Protein AF-A0A321L5H8-F1 (afdb_monomer)

Solvent-accessible surface area (backbone atoms only — not comparable to full-atom values): 4953 Å² total; per-residue (Å²): 133,57,71,71,56,51,49,39,50,67,47,37,57,85,69,70,54,53,69,72,53,46,55,50,20,53,49,30,42,48,54,53,18,65,72,69,76,41,63,66,89,76,61,48,47,67,56,53,53,50,48,55,49,41,41,48,73,70,66,56,51,53,69,71,58,48,50,46,34,48,54,22,39,52,45,40,40,44,63,52,69,64,42,57,69,88,82,77

Secondary structure (DSSP, 8-state):
--HHHHHHHHHHTTTT--HHHHHHHHHHHHHHHHHHTS-GGG--HHHHHHHHHHHHHTS---HHHHHHHHHHHHHIIIIII---GGG-

Structure (mmCIF, N/CA/C/O backbone):
data_AF-A0A321L5H8-F1
#
_entry.id   AF-A0A321L5H8-F1
#
loop_
_atom_site.group_PDB
_atom_site.id
_atom_site.type_symbol
_atom_site.label_atom_id
_atom_site.label_alt_id
_atom_site.label_comp_id
_atom_site.label_asym_id
_atom_site.label_entity_id
_atom_site.label_seq_id
_atom_site.pdbx_PDB_ins_code
_atom_site.Cartn_x
_atom_site.Cartn_y
_atom_site.Cartn_z
_atom_site.occupancy
_atom_site.B_iso_or_equiv
_atom_site.auth_seq_id
_atom_site.auth_comp_id
_atom_site.auth_asym_id
_atom_site.auth_atom_id
_atom_site.pdbx_PDB_model_num
ATOM 1 N N . MET A 1 1 ? -15.913 8.912 -5.703 1.00 58.75 1 MET A N 1
ATOM 2 C CA . MET A 1 1 ? -15.318 7.846 -4.863 1.00 58.75 1 MET A CA 1
ATOM 3 C C . MET A 1 1 ? -15.512 6.542 -5.626 1.00 58.75 1 MET A C 1
ATOM 5 O O . MET A 1 1 ? -16.619 6.350 -6.103 1.00 58.75 1 MET A O 1
ATOM 9 N N . THR A 1 2 ? -14.479 5.725 -5.854 1.00 82.56 2 THR A N 1
ATOM 10 C CA . THR A 1 2 ? -14.670 4.418 -6.517 1.00 82.56 2 THR A CA 1
ATOM 11 C C . THR A 1 2 ? -15.233 3.412 -5.513 1.00 82.56 2 THR A C 1
ATOM 13 O O . THR A 1 2 ? -14.930 3.516 -4.323 1.00 82.56 2 THR A O 1
ATOM 16 N N . GLU A 1 3 ? -16.019 2.441 -5.979 1.00 86.50 3 GLU A N 1
ATOM 17 C CA . GLU A 1 3 ? -16.612 1.397 -5.125 1.00 86.50 3 GLU A CA 1
ATOM 18 C C . GLU A 1 3 ? -15.536 0.670 -4.304 1.00 86.50 3 GLU A C 1
ATOM 20 O O . GLU A 1 3 ? -15.635 0.530 -3.088 1.00 86.50 3 GLU A O 1
ATOM 25 N N . MET A 1 4 ? -14.420 0.335 -4.950 1.00 87.56 4 MET A N 1
ATOM 26 C CA . MET A 1 4 ? -13.320 -0.383 -4.311 1.00 87.56 4 MET A CA 1
ATOM 27 C C . MET A 1 4 ? -12.593 0.440 -3.238 1.00 87.56 4 MET A C 1
ATOM 29 O O . MET A 1 4 ? -12.181 -0.087 -2.206 1.00 87.56 4 MET A O 1
ATOM 33 N N . ARG A 1 5 ? -12.506 1.764 -3.423 1.00 88.31 5 ARG A N 1
ATOM 34 C CA . ARG A 1 5 ? -11.987 2.672 -2.392 1.00 88.31 5 ARG A CA 1
ATOM 35 C C . ARG A 1 5 ? -12.910 2.721 -1.177 1.00 88.31 5 ARG A C 1
ATOM 37 O O . ARG A 1 5 ? -12.410 2.753 -0.058 1.00 88.31 5 ARG A O 1
ATOM 44 N N . LYS A 1 6 ? -14.227 2.759 -1.396 1.00 90.88 6 LYS A N 1
ATOM 45 C CA . LYS A 1 6 ? -15.219 2.795 -0.317 1.00 90.88 6 LYS A CA 1
ATOM 46 C C . LYS A 1 6 ? -15.132 1.527 0.535 1.00 90.88 6 LYS A C 1
ATOM 48 O O . LYS A 1 6 ? -14.910 1.636 1.735 1.00 90.88 6 LYS A O 1
ATOM 53 N N . ARG A 1 7 ? -15.149 0.354 -0.106 1.00 91.19 7 ARG A N 1
ATOM 54 C CA . ARG A 1 7 ? -15.006 -0.947 0.571 1.00 91.19 7 ARG A CA 1
ATOM 55 C C . ARG A 1 7 ? -13.718 -1.056 1.380 1.00 91.19 7 ARG A C 1
ATOM 57 O O . ARG A 1 7 ? -13.724 -1.563 2.500 1.00 91.19 7 ARG A O 1
ATOM 64 N N . MET A 1 8 ? -12.608 -0.547 0.842 1.00 92.44 8 MET A N 1
ATOM 65 C CA . MET A 1 8 ? -11.340 -0.543 1.568 1.00 92.44 8 MET A CA 1
ATOM 66 C C . MET A 1 8 ? -11.409 0.333 2.825 1.00 92.44 8 MET A C 1
ATOM 68 O O . MET A 1 8 ? -10.955 -0.092 3.882 1.00 92.44 8 MET A O 1
ATOM 72 N N . ILE A 1 9 ? -12.007 1.525 2.745 1.00 92.69 9 ILE A N 1
ATOM 73 C CA . ILE A 1 9 ? -12.197 2.405 3.912 1.00 92.69 9 ILE A CA 1
ATOM 74 C C . ILE A 1 9 ? -13.096 1.734 4.958 1.00 92.69 9 ILE A C 1
ATOM 76 O O . ILE A 1 9 ? -12.734 1.702 6.132 1.00 92.69 9 ILE A O 1
ATOM 80 N N . GLU A 1 10 ? -14.211 1.139 4.532 1.00 92.62 10 GLU A N 1
ATOM 81 C CA . GLU A 1 10 ? -15.130 0.391 5.404 1.00 92.62 10 GLU A CA 1
ATOM 82 C C . GLU A 1 10 ? -14.449 -0.809 6.076 1.00 92.62 10 GLU A C 1
ATOM 84 O O . GLU A 1 10 ? -14.788 -1.151 7.203 1.00 92.62 10 GLU A O 1
ATOM 89 N N . SER A 1 11 ? -13.448 -1.411 5.428 1.00 93.00 11 SER A N 1
ATOM 90 C CA . SER A 1 11 ? -12.625 -2.472 6.023 1.00 93.00 11 SER A CA 1
ATOM 91 C C . SER A 1 11 ? -11.609 -1.920 7.034 1.00 93.00 11 SER A C 1
ATOM 93 O O . SER A 1 11 ? -11.321 -2.554 8.048 1.00 93.00 11 SER A O 1
ATOM 95 N N . LEU A 1 12 ? -11.035 -0.742 6.768 1.00 93.38 12 LEU A N 1
ATOM 96 C CA . LEU A 1 12 ? -9.961 -0.145 7.569 1.00 93.38 12 LEU A CA 1
ATOM 97 C C . LEU A 1 12 ? -10.444 0.488 8.880 1.00 93.38 12 LEU A C 1
ATOM 99 O O . LEU A 1 12 ? -9.715 0.457 9.872 1.00 93.38 12 LEU A O 1
ATOM 103 N N . GLN A 1 13 ? -11.646 1.066 8.885 1.00 90.25 13 GLN A N 1
ATOM 104 C CA . GLN A 1 13 ? -12.242 1.696 10.065 1.00 90.25 13 GLN A CA 1
ATOM 105 C C . GLN A 1 13 ? -12.400 0.731 11.258 1.00 90.25 13 GLN A C 1
ATOM 107 O O . GLN A 1 13 ? -11.846 1.027 12.319 1.00 90.25 13 GLN A O 1
ATOM 112 N N . PRO A 1 14 ? -13.064 -0.437 11.126 1.00 92.81 14 PRO A N 1
ATOM 113 C CA . PRO A 1 14 ? -13.203 -1.387 12.231 1.00 92.81 14 PRO A CA 1
ATOM 114 C C . PRO A 1 14 ? -11.870 -2.038 12.631 1.00 92.81 14 PRO A C 1
ATOM 116 O O . PRO A 1 14 ? -11.751 -2.544 13.742 1.00 92.81 14 PRO A O 1
ATOM 119 N N . ALA A 1 15 ? -10.849 -1.994 11.767 1.00 90.94 15 ALA A N 1
ATOM 120 C CA . ALA A 1 15 ? -9.502 -2.469 12.082 1.00 90.94 15 ALA A CA 1
ATOM 121 C C . ALA A 1 15 ? -8.688 -1.495 12.967 1.00 90.94 15 ALA A C 1
ATOM 123 O O . ALA A 1 15 ? -7.560 -1.814 13.338 1.00 90.94 15 ALA A O 1
ATOM 124 N N . GLY A 1 16 ? -9.232 -0.319 13.313 1.00 92.06 16 GLY A N 1
ATOM 125 C CA . GLY A 1 16 ? -8.628 0.612 14.276 1.00 92.06 16 GLY A CA 1
ATOM 126 C C . GLY A 1 16 ? -7.457 1.442 13.737 1.00 92.06 16 GLY A C 1
ATOM 127 O O . GLY A 1 16 ? -6.695 2.017 14.514 1.00 92.06 16 GLY A O 1
ATOM 128 N N . PHE A 1 17 ? -7.279 1.523 12.416 1.00 93.50 17 PHE A N 1
ATOM 129 C CA . PHE A 1 17 ? -6.210 2.327 11.820 1.00 93.50 17 PHE A CA 1
ATOM 130 C C . PHE A 1 17 ? -6.517 3.829 11.875 1.00 93.50 17 PHE A C 1
ATOM 132 O O . PHE A 1 17 ? -7.629 4.253 11.568 1.00 93.50 17 PHE A O 1
ATOM 139 N N . SER A 1 18 ? -5.500 4.649 12.176 1.00 94.38 18 SER A N 1
ATOM 140 C CA . SER A 1 18 ? -5.609 6.116 12.100 1.00 94.38 18 SER A CA 1
ATOM 141 C C . SER A 1 18 ? -5.996 6.585 10.695 1.00 94.38 18 SER A C 1
ATOM 143 O O . SER A 1 18 ? -5.574 5.967 9.717 1.00 94.38 18 SER A O 1
ATOM 145 N N . GLU A 1 19 ? -6.703 7.711 10.572 1.00 93.81 19 GLU A N 1
ATOM 146 C CA . GLU A 1 19 ? -7.100 8.286 9.273 1.00 93.81 19 GLU A CA 1
ATOM 147 C C . GLU A 1 19 ? -5.917 8.410 8.302 1.00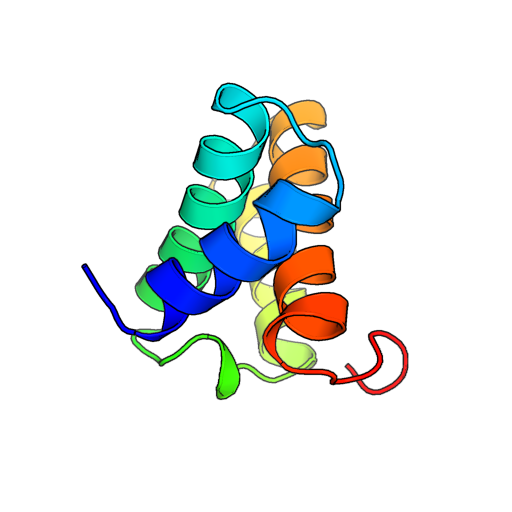 93.81 19 GLU A C 1
ATOM 149 O O . GLU A 1 19 ? -5.999 7.993 7.147 1.00 93.81 19 GLU A O 1
ATOM 154 N N . ARG A 1 20 ? -4.759 8.865 8.797 1.00 94.75 20 ARG A N 1
ATOM 155 C CA . ARG A 1 20 ? -3.528 8.973 8.000 1.00 94.75 20 ARG A CA 1
ATOM 156 C C . ARG A 1 20 ? -3.078 7.623 7.436 1.00 94.75 20 ARG A C 1
ATOM 158 O O . ARG A 1 20 ? -2.615 7.549 6.295 1.00 94.75 20 ARG A O 1
ATOM 165 N N . THR A 1 21 ? -3.189 6.557 8.227 1.00 94.06 21 THR A N 1
ATOM 166 C CA . THR A 1 21 ? -2.883 5.192 7.778 1.00 94.06 21 THR A CA 1
ATOM 167 C C . THR A 1 21 ? -3.897 4.729 6.739 1.00 94.06 21 THR A C 1
ATOM 169 O O . THR A 1 21 ? -3.498 4.179 5.712 1.00 94.06 21 THR A O 1
ATOM 172 N N . GLN A 1 22 ? -5.186 5.007 6.958 1.00 94.75 22 GLN A N 1
ATOM 173 C CA . GLN A 1 22 ? -6.244 4.646 6.015 1.00 94.75 22 GLN A CA 1
ATOM 174 C C . GLN A 1 22 ? -6.000 5.288 4.644 1.00 94.75 22 GLN A C 1
ATOM 176 O O . GLN A 1 22 ? -5.981 4.606 3.618 1.00 94.75 22 GLN A O 1
ATOM 181 N N . GLU A 1 23 ? -5.712 6.590 4.623 1.00 95.12 23 GLU A N 1
ATOM 182 C CA . GLU A 1 23 ? -5.371 7.324 3.405 1.00 95.12 23 GLU A CA 1
ATOM 183 C C . GLU A 1 23 ? -4.132 6.761 2.708 1.00 95.12 23 GLU A C 1
ATOM 185 O O . GLU A 1 23 ? -4.093 6.655 1.478 1.00 95.12 23 GLU A O 1
ATOM 190 N N . ALA A 1 24 ? -3.104 6.402 3.480 1.00 96.12 24 ALA A N 1
ATOM 191 C CA . ALA A 1 24 ? -1.878 5.845 2.935 1.00 96.12 24 ALA A CA 1
ATOM 192 C C . ALA A 1 24 ? -2.113 4.492 2.258 1.00 96.12 24 ALA A C 1
ATOM 194 O O . ALA A 1 24 ? -1.579 4.264 1.170 1.00 96.12 24 ALA A O 1
ATOM 195 N N . TYR A 1 25 ? -2.936 3.635 2.859 1.00 96.38 25 TYR A N 1
ATOM 196 C CA . TYR A 1 25 ? -3.254 2.319 2.314 1.00 96.38 25 TYR A CA 1
ATOM 197 C C . TYR A 1 25 ? -4.145 2.428 1.074 1.00 96.38 25 TYR A C 1
ATOM 199 O O . TYR A 1 25 ? -3.823 1.852 0.035 1.00 96.38 25 TYR A O 1
ATOM 207 N N . VAL A 1 26 ? -5.189 3.261 1.123 1.00 94.69 26 VAL A N 1
ATOM 208 C CA . VAL A 1 26 ? -6.040 3.555 -0.042 1.00 94.69 26 VAL A CA 1
ATOM 209 C C . VAL A 1 26 ? -5.215 4.104 -1.206 1.00 94.69 26 VAL A C 1
ATOM 211 O O . VAL A 1 26 ? -5.409 3.724 -2.362 1.00 94.69 26 VAL A O 1
ATOM 214 N N . ARG A 1 27 ? -4.256 4.990 -0.920 1.00 95.06 27 ARG A N 1
ATOM 215 C CA . ARG A 1 27 ? -3.348 5.530 -1.936 1.00 95.06 27 ARG A CA 1
ATOM 216 C C . ARG A 1 27 ? -2.440 4.453 -2.531 1.00 95.06 27 ARG A C 1
ATOM 218 O O . ARG A 1 27 ? -2.145 4.539 -3.721 1.00 95.06 27 ARG A O 1
ATOM 225 N N . ALA A 1 28 ? -1.998 3.472 -1.747 1.00 95.56 28 ALA A N 1
ATOM 226 C CA . ALA A 1 28 ? -1.201 2.359 -2.258 1.00 95.56 28 ALA A CA 1
ATOM 227 C C . ALA A 1 28 ? -2.000 1.513 -3.262 1.00 95.56 28 ALA A C 1
ATOM 229 O O . ALA A 1 28 ? -1.545 1.341 -4.392 1.00 95.56 28 ALA A O 1
ATOM 230 N N . GLY A 1 29 ? -3.220 1.095 -2.903 1.00 93.56 29 GLY A N 1
ATOM 231 C CA . GLY A 1 29 ? -4.107 0.354 -3.811 1.00 93.56 29 GLY A CA 1
ATOM 232 C C . GLY A 1 29 ? -4.454 1.145 -5.078 1.00 93.56 29 GLY A C 1
ATOM 233 O O . GLY A 1 29 ? -4.409 0.612 -6.184 1.00 93.56 29 GLY A O 1
ATOM 234 N N . ARG A 1 30 ? -4.694 2.457 -4.946 1.00 93.06 30 ARG A N 1
ATOM 235 C CA . ARG A 1 30 ? -4.912 3.346 -6.097 1.00 93.06 30 ARG A CA 1
ATOM 236 C C . ARG A 1 30 ? -3.710 3.381 -7.045 1.00 93.06 30 ARG A C 1
ATOM 238 O O . ARG A 1 30 ? -3.898 3.261 -8.248 1.00 93.06 30 ARG A O 1
ATOM 245 N N . ARG A 1 31 ? -2.489 3.547 -6.524 1.00 94.81 31 ARG A N 1
ATOM 246 C CA . ARG A 1 31 ? -1.270 3.599 -7.354 1.00 94.81 31 ARG A CA 1
ATOM 247 C C . ARG A 1 31 ? -0.999 2.282 -8.073 1.00 94.81 31 ARG A C 1
ATOM 249 O O . ARG A 1 31 ? -0.431 2.301 -9.160 1.00 94.81 31 ARG A O 1
ATOM 256 N N . LEU A 1 32 ? -1.364 1.163 -7.457 1.00 95.00 32 LEU A N 1
ATOM 257 C CA . LEU A 1 32 ? -1.281 -0.154 -8.075 1.00 95.00 32 LEU A CA 1
ATOM 258 C C . LEU A 1 32 ? -2.271 -0.262 -9.252 1.00 95.00 32 LEU A C 1
ATOM 260 O O . LEU A 1 32 ? -1.865 -0.600 -10.361 1.00 95.00 32 LEU A O 1
ATOM 264 N N . ALA A 1 33 ? 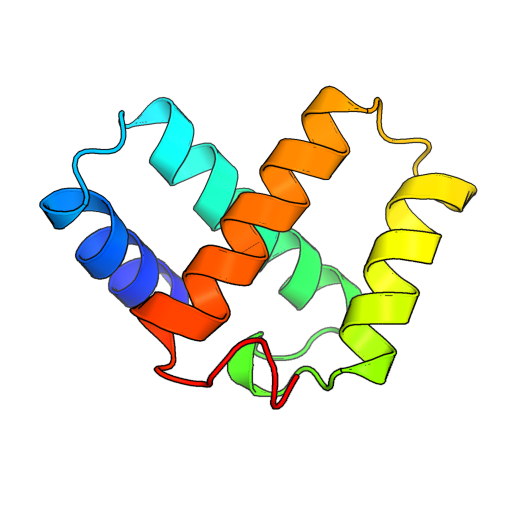-3.534 0.120 -9.041 1.00 92.62 33 ALA A N 1
ATOM 265 C CA . ALA A 1 33 ? -4.550 0.148 -10.096 1.00 92.62 33 ALA A CA 1
ATOM 266 C C . ALA A 1 33 ? -4.174 1.090 -11.258 1.00 92.62 33 ALA A C 1
ATOM 268 O O . ALA A 1 33 ? -4.328 0.738 -12.425 1.00 92.62 33 ALA A O 1
ATOM 269 N N . GLU A 1 34 ? -3.627 2.271 -10.947 1.00 94.44 34 GLU A N 1
ATOM 270 C CA . GLU A 1 34 ? -3.135 3.234 -11.943 1.00 94.44 34 GLU A CA 1
ATOM 271 C C . GLU A 1 34 ? -1.953 2.689 -12.755 1.00 94.44 34 GLU A C 1
ATOM 273 O O . GLU A 1 34 ? -1.838 3.015 -13.930 1.00 94.44 34 GLU A O 1
ATOM 278 N N . HIS A 1 35 ? -1.086 1.864 -12.158 1.00 95.81 35 HIS A N 1
ATOM 279 C CA . HIS A 1 35 ? 0.064 1.286 -12.856 1.00 95.81 35 HIS A CA 1
ATOM 280 C C . HIS A 1 35 ? -0.350 0.263 -13.919 1.00 95.81 35 HIS A C 1
ATOM 282 O O . HIS A 1 35 ? 0.229 0.247 -15.001 1.00 95.81 35 HIS A O 1
ATOM 288 N N . TYR A 1 36 ? -1.351 -0.568 -13.619 1.00 95.44 36 TYR A N 1
ATOM 289 C CA . TYR A 1 36 ? -1.829 -1.601 -14.541 1.00 95.44 36 TYR A CA 1
ATOM 290 C C . TYR A 1 36 ? -3.020 -1.171 -15.398 1.00 95.44 36 TYR A C 1
ATOM 292 O O . TYR A 1 36 ? -3.397 -1.908 -16.304 1.00 95.44 36 TYR A O 1
ATOM 300 N N . HIS A 1 37 ? -3.618 -0.007 -15.123 1.00 93.50 37 HIS A N 1
ATOM 301 C CA . HIS A 1 37 ? -4.885 0.432 -15.721 1.00 93.50 37 HIS A CA 1
ATOM 302 C C . HIS A 1 37 ? -6.003 -0.615 -15.575 1.00 93.50 37 HIS A C 1
ATOM 304 O O . HIS A 1 37 ? -6.846 -0.784 -16.455 1.00 93.50 37 HIS A O 1
ATOM 310 N N . LYS A 1 38 ? -6.001 -1.323 -14.4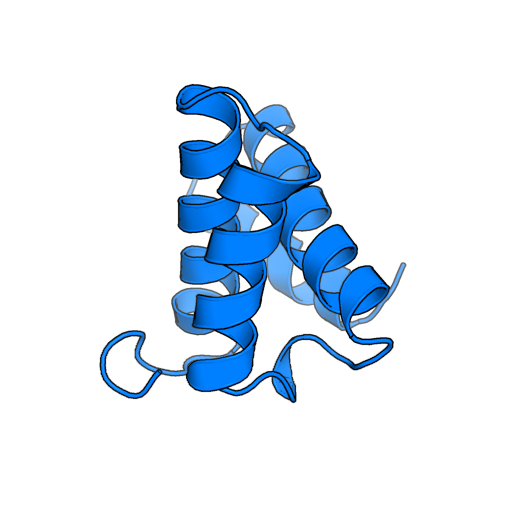43 1.00 91.06 38 LYS A N 1
ATOM 311 C CA . LYS A 1 38 ? -6.941 -2.396 -14.110 1.00 91.06 38 LYS A CA 1
ATOM 312 C C . LYS A 1 38 ? -7.534 -2.152 -12.734 1.00 91.06 38 LYS A C 1
ATOM 314 O O . LYS A 1 38 ? -6.927 -1.496 -11.885 1.00 91.06 38 LYS A O 1
ATOM 319 N N . SER A 1 39 ? -8.723 -2.702 -12.514 1.00 86.56 39 SER A N 1
ATOM 320 C CA . SER A 1 39 ? -9.276 -2.758 -11.166 1.00 86.56 39 SER A CA 1
ATOM 321 C C . SER A 1 39 ? -8.353 -3.614 -10.283 1.00 86.56 39 SER A C 1
ATOM 323 O O . SER A 1 39 ? -7.869 -4.642 -10.762 1.00 86.56 39 SER A O 1
ATOM 325 N N . PRO A 1 40 ? -8.038 -3.199 -9.041 1.00 84.00 40 PRO A N 1
ATOM 326 C CA . PRO A 1 40 ? -7.011 -3.873 -8.250 1.00 84.00 40 PRO A CA 1
ATOM 327 C C . PRO A 1 40 ? -7.381 -5.304 -7.822 1.00 84.00 40 PRO A C 1
ATOM 329 O O . PRO A 1 40 ? -6.498 -6.050 -7.424 1.00 84.00 40 PRO A O 1
ATOM 332 N N . ASP A 1 41 ? -8.645 -5.706 -7.959 1.00 83.81 41 ASP A N 1
ATOM 333 C CA . ASP A 1 41 ? -9.143 -7.085 -7.828 1.00 83.81 41 ASP A CA 1
ATOM 334 C C . ASP A 1 41 ? -8.822 -8.003 -9.017 1.00 83.81 41 ASP A C 1
ATOM 336 O O . ASP A 1 41 ? -8.933 -9.216 -8.892 1.00 83.81 41 ASP A O 1
ATOM 340 N N . LEU A 1 42 ? -8.391 -7.448 -10.152 1.00 89.62 42 LEU A N 1
ATOM 341 C CA . LEU A 1 42 ? -7.997 -8.208 -11.346 1.00 89.62 42 LEU A CA 1
ATOM 342 C C . LEU A 1 42 ? -6.478 -8.390 -11.462 1.00 89.62 42 LEU A C 1
ATOM 344 O O . LEU A 1 42 ? -5.989 -8.839 -12.499 1.00 89.62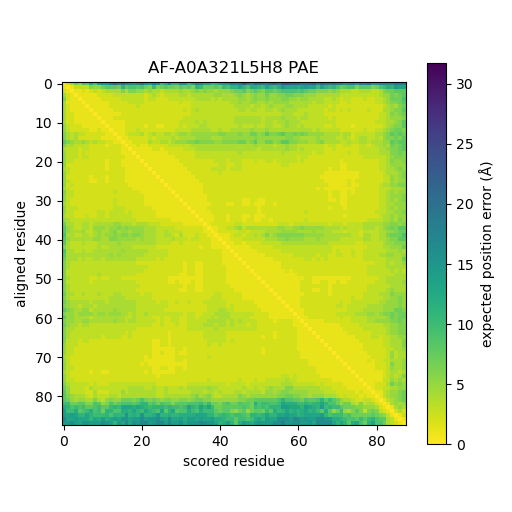 42 LEU A O 1
ATOM 348 N N . ILE A 1 43 ? -5.729 -7.967 -10.445 1.00 91.50 43 ILE A N 1
ATOM 349 C CA . ILE A 1 43 ? -4.269 -8.009 -10.450 1.00 91.50 43 ILE A CA 1
ATOM 350 C C . ILE A 1 43 ? -3.813 -9.383 -9.981 1.00 91.50 43 ILE A C 1
ATOM 352 O O . ILE A 1 43 ? -4.230 -9.863 -8.930 1.00 91.50 43 ILE A O 1
ATOM 356 N N . THR A 1 44 ? -2.946 -9.994 -10.779 1.00 91.25 44 THR A N 1
ATOM 357 C CA . THR A 1 44 ? -2.368 -11.315 -10.505 1.00 91.25 44 THR A CA 1
ATOM 358 C C . THR A 1 44 ? -1.174 -11.239 -9.549 1.00 91.25 44 THR A C 1
ATOM 360 O O . THR A 1 44 ? -0.560 -10.181 -9.400 1.00 91.25 44 THR A O 1
ATOM 363 N N . GLU A 1 45 ? -0.795 -12.378 -8.962 1.00 90.12 45 GLU A N 1
ATOM 364 C CA . GLU A 1 45 ? 0.433 -12.539 -8.163 1.00 90.12 45 GLU A CA 1
ATOM 365 C C . GLU A 1 45 ? 1.667 -11.983 -8.881 1.00 90.12 45 GLU A C 1
ATOM 367 O O . GLU A 1 45 ? 2.429 -11.171 -8.349 1.00 90.12 45 GLU A O 1
ATOM 372 N N . GLU A 1 46 ? 1.852 -12.393 -10.137 1.00 92.44 46 GLU A N 1
ATOM 373 C CA . GLU A 1 46 ? 3.025 -12.010 -10.913 1.00 92.44 46 GLU A CA 1
ATOM 374 C C . GLU A 1 46 ? 3.040 -10.500 -11.175 1.00 92.44 46 GLU A C 1
ATOM 376 O O . GLU A 1 46 ? 4.076 -9.855 -11.015 1.00 92.44 46 GLU A O 1
ATOM 381 N N . GLU A 1 47 ? 1.896 -9.895 -11.500 1.00 95.44 47 GLU A N 1
ATOM 382 C CA . GLU A 1 47 ? 1.785 -8.438 -11.618 1.00 95.44 47 GLU A CA 1
ATOM 383 C C . GLU A 1 47 ? 2.086 -7.749 -10.280 1.00 95.44 47 GLU A C 1
ATOM 385 O O . GLU A 1 47 ? 2.833 -6.773 -10.226 1.00 95.44 47 GLU A O 1
ATOM 390 N N . LEU A 1 48 ? 1.598 -8.279 -9.162 1.00 94.56 48 LEU A N 1
ATOM 391 C CA . LEU A 1 48 ? 1.891 -7.716 -7.851 1.00 94.56 48 LEU A CA 1
ATOM 392 C C . LEU A 1 48 ? 3.395 -7.766 -7.529 1.00 94.56 48 LEU A C 1
ATOM 394 O O . LEU A 1 48 ? 3.982 -6.765 -7.094 1.00 94.56 48 LEU A O 1
ATOM 398 N N . ARG A 1 49 ? 4.051 -8.894 -7.815 1.00 94.44 49 ARG A N 1
ATOM 399 C CA . ARG A 1 49 ? 5.503 -9.066 -7.678 1.00 94.44 49 ARG A CA 1
ATOM 400 C C . ARG A 1 49 ? 6.269 -8.075 -8.555 1.00 94.44 49 ARG A C 1
ATOM 402 O O . ARG A 1 49 ? 7.190 -7.404 -8.073 1.00 94.44 49 ARG A O 1
ATOM 409 N N . GLN A 1 50 ? 5.878 -7.936 -9.822 1.00 97.25 50 GLN A N 1
ATOM 410 C CA . GLN A 1 50 ? 6.486 -6.987 -10.759 1.00 97.25 50 GLN A CA 1
ATOM 411 C C . GLN A 1 50 ? 6.293 -5.536 -10.314 1.00 97.25 50 GLN A C 1
ATOM 413 O O . GLN A 1 50 ? 7.225 -4.734 -10.411 1.00 97.25 50 GLN A O 1
ATOM 418 N N . TYR A 1 51 ? 5.143 -5.195 -9.738 1.00 96.75 51 TYR A N 1
ATOM 419 C CA . TYR A 1 51 ? 4.899 -3.866 -9.191 1.00 96.75 51 TYR A CA 1
ATOM 420 C C . TYR A 1 51 ? 5.849 -3.524 -8.041 1.00 96.75 51 TYR A C 1
ATOM 422 O O . TYR A 1 51 ? 6.421 -2.430 -8.008 1.00 96.75 51 TYR A O 1
ATOM 430 N N . PHE A 1 52 ? 6.084 -4.457 -7.113 1.00 95.94 52 PHE A N 1
ATOM 431 C CA . PHE A 1 52 ? 7.042 -4.230 -6.027 1.00 95.94 52 PHE A CA 1
ATOM 432 C C . PHE A 1 52 ? 8.478 -4.070 -6.540 1.00 95.94 52 PHE A C 1
ATOM 434 O O . PHE A 1 52 ? 9.225 -3.218 -6.042 1.00 95.94 52 PHE A O 1
ATOM 441 N N . LEU A 1 53 ? 8.856 -4.821 -7.578 1.00 96.88 53 LEU A N 1
ATOM 442 C CA . LEU A 1 53 ? 10.128 -4.623 -8.274 1.00 96.88 53 LEU A CA 1
ATOM 443 C C . LEU A 1 53 ? 10.189 -3.250 -8.952 1.00 96.88 53 LEU A C 1
ATOM 445 O O . LEU A 1 53 ? 11.200 -2.559 -8.822 1.00 96.88 53 LEU A O 1
ATOM 449 N N . TYR A 1 54 ? 9.114 -2.809 -9.605 1.00 97.19 54 TYR A N 1
ATOM 450 C CA . TYR A 1 54 ? 9.017 -1.494 -10.234 1.00 97.19 54 TYR A CA 1
ATOM 451 C C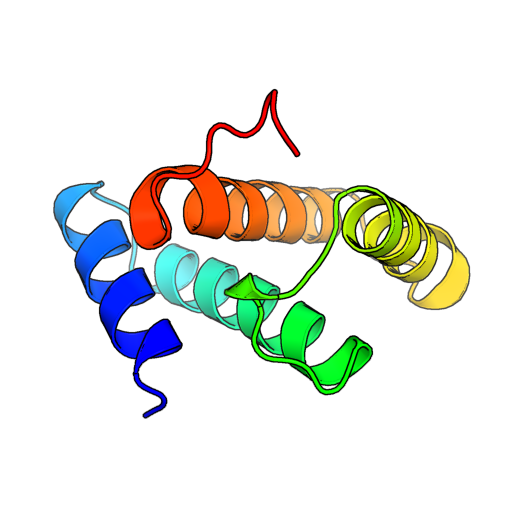 . TYR A 1 54 ? 9.189 -0.358 -9.218 1.00 97.19 54 TYR A C 1
ATOM 453 O O . TYR A 1 54 ? 10.030 0.527 -9.413 1.00 97.19 54 TYR A O 1
ATOM 461 N N . ILE A 1 55 ? 8.456 -0.373 -8.100 1.00 96.81 55 ILE A N 1
ATOM 462 C CA . ILE A 1 55 ? 8.555 0.722 -7.124 1.00 96.81 55 ILE A CA 1
ATOM 463 C C . ILE A 1 55 ? 9.921 0.751 -6.421 1.00 96.81 55 ILE A C 1
ATOM 465 O O . ILE A 1 55 ? 10.414 1.828 -6.080 1.00 96.81 55 ILE A O 1
ATOM 469 N N . LYS A 1 56 ? 10.571 -0.409 -6.257 1.00 95.00 56 LYS A N 1
ATOM 470 C CA . LYS A 1 56 ? 11.927 -0.513 -5.703 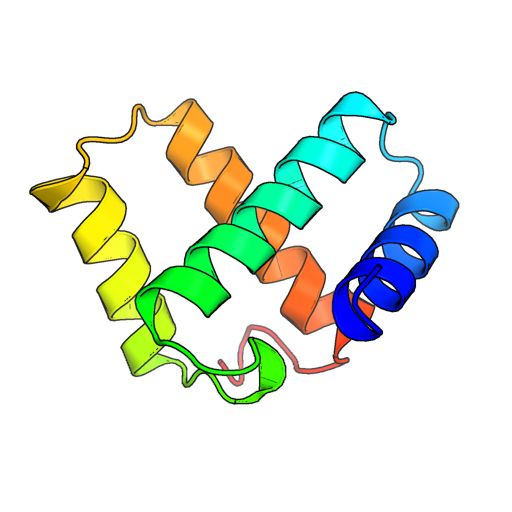1.00 95.00 56 LYS A CA 1
ATOM 471 C C . LYS A 1 56 ? 12.989 -0.052 -6.702 1.00 95.00 56 LYS A C 1
ATOM 473 O O . LYS A 1 56 ? 13.836 0.774 -6.368 1.00 95.00 56 LYS A O 1
ATOM 478 N N . ASN A 1 57 ? 12.960 -0.583 -7.920 1.00 96.19 57 ASN A N 1
ATOM 479 C CA . ASN A 1 57 ? 14.056 -0.446 -8.875 1.00 96.19 57 ASN A CA 1
ATOM 480 C C . ASN A 1 57 ? 13.924 0.801 -9.747 1.00 96.19 57 ASN A C 1
ATOM 482 O O . ASN A 1 57 ? 14.946 1.410 -10.060 1.00 96.19 57 ASN A O 1
ATOM 486 N N . VAL A 1 58 ? 12.697 1.196 -10.094 1.00 96.69 58 VAL A N 1
ATOM 487 C CA . VAL A 1 58 ? 12.413 2.331 -10.981 1.00 96.69 58 VAL A CA 1
ATOM 488 C C . VAL A 1 58 ? 12.011 3.562 -10.177 1.00 96.69 58 VAL A C 1
ATOM 490 O O . VAL A 1 58 ? 12.647 4.602 -10.304 1.00 96.69 58 VAL A O 1
ATOM 493 N N . LYS A 1 59 ? 11.001 3.461 -9.299 1.00 95.94 59 LYS A N 1
ATOM 494 C CA . LYS A 1 59 ? 10.568 4.615 -8.481 1.00 95.94 59 LYS A CA 1
ATOM 495 C C . LYS A 1 59 ? 11.478 4.912 -7.287 1.00 95.94 59 LYS A C 1
ATOM 497 O O . LYS A 1 59 ? 11.307 5.959 -6.668 1.00 95.94 59 LYS A O 1
ATOM 502 N N . LYS A 1 60 ? 12.407 4.007 -6.955 1.00 95.88 60 LYS A N 1
ATOM 503 C CA . LYS A 1 60 ? 13.364 4.131 -5.840 1.00 95.88 60 LYS A CA 1
ATOM 504 C C . LYS A 1 60 ? 12.694 4.496 -4.509 1.00 95.88 60 LYS A C 1
ATOM 506 O O . LYS A 1 60 ? 13.187 5.341 -3.766 1.00 95.88 60 LYS A O 1
ATOM 511 N N . TYR A 1 61 ? 11.553 3.874 -4.204 1.00 96.62 61 TYR A N 1
ATOM 512 C CA . TYR A 1 61 ? 10.864 4.126 -2.938 1.00 96.62 61 TYR A CA 1
ATOM 513 C C . TYR A 1 61 ? 11.762 3.789 -1.746 1.00 96.62 61 TYR A C 1
ATOM 515 O O . TYR A 1 61 ? 12.382 2.726 -1.688 1.00 96.62 61 TYR A O 1
ATOM 523 N N . ALA A 1 62 ? 11.793 4.698 -0.769 1.00 96.56 62 ALA A N 1
ATOM 524 C CA . ALA A 1 62 ? 12.450 4.446 0.503 1.00 96.56 62 ALA A CA 1
ATOM 525 C C . ALA A 1 62 ? 11.776 3.268 1.218 1.00 96.56 62 ALA A C 1
ATOM 527 O O . ALA A 1 62 ? 10.558 3.087 1.123 1.00 96.56 62 ALA A O 1
ATOM 528 N N . ARG A 1 63 ? 12.553 2.507 1.997 1.00 94.38 63 ARG A N 1
ATOM 529 C CA . ARG A 1 63 ? 12.080 1.299 2.692 1.00 94.38 63 ARG A CA 1
ATOM 530 C C . ARG A 1 63 ? 10.757 1.501 3.454 1.00 94.38 63 ARG A C 1
ATOM 532 O O . ARG A 1 63 ? 9.859 0.695 3.226 1.00 94.38 63 ARG A O 1
ATOM 539 N N . PRO A 1 64 ? 10.558 2.577 4.248 1.00 95.94 64 PRO A N 1
ATOM 540 C CA . PRO A 1 64 ? 9.283 2.792 4.939 1.00 95.94 64 PRO A CA 1
ATOM 541 C C . PRO A 1 64 ? 8.102 2.990 3.981 1.00 95.94 64 PRO A C 1
ATOM 543 O O . PRO A 1 64 ? 6.999 2.528 4.248 1.00 95.94 64 PRO A O 1
ATOM 546 N N . THR A 1 65 ? 8.331 3.637 2.834 1.00 95.19 65 THR A N 1
ATOM 547 C CA . THR A 1 65 ? 7.283 3.863 1.826 1.00 95.19 65 THR A CA 1
ATOM 548 C C . THR A 1 65 ? 6.877 2.547 1.167 1.00 95.19 65 THR A C 1
ATOM 550 O O . THR A 1 65 ? 5.687 2.288 0.997 1.00 95.19 65 THR A O 1
ATOM 553 N N . THR A 1 66 ? 7.851 1.692 0.851 1.00 95.62 66 THR A N 1
ATOM 554 C CA . THR A 1 66 ? 7.602 0.345 0.323 1.00 95.62 66 THR A CA 1
ATOM 555 C C . THR A 1 66 ? 6.852 -0.519 1.334 1.00 95.62 66 THR A C 1
ATOM 557 O O . THR A 1 66 ? 5.906 -1.197 0.950 1.00 95.62 66 THR A O 1
ATOM 560 N N . THR A 1 67 ? 7.202 -0.453 2.623 1.00 95.94 67 THR A 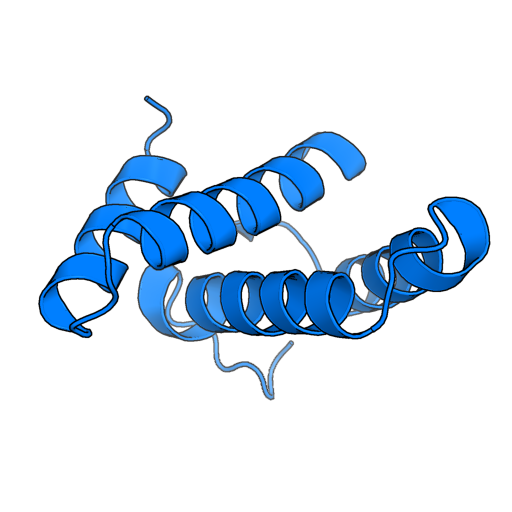N 1
ATOM 561 C CA . THR A 1 67 ? 6.477 -1.173 3.683 1.00 95.94 67 THR A CA 1
ATOM 562 C C . THR A 1 67 ? 5.023 -0.718 3.790 1.00 95.94 67 THR A C 1
ATOM 564 O O . THR A 1 67 ? 4.136 -1.560 3.849 1.00 95.94 67 THR A O 1
ATOM 567 N N . ILE A 1 68 ? 4.751 0.590 3.753 1.00 96.12 68 ILE A N 1
ATOM 568 C CA . ILE A 1 68 ? 3.372 1.106 3.772 1.00 96.12 68 ILE A CA 1
ATOM 569 C C . ILE A 1 68 ? 2.588 0.613 2.551 1.00 96.12 68 ILE A C 1
ATOM 571 O O . ILE A 1 68 ? 1.437 0.205 2.692 1.00 96.12 68 ILE A O 1
ATOM 575 N N . ALA A 1 69 ? 3.203 0.630 1.364 1.00 96.00 69 ALA A N 1
ATOM 576 C CA . ALA A 1 69 ? 2.566 0.119 0.155 1.00 96.00 69 ALA A CA 1
ATOM 577 C C . ALA A 1 69 ? 2.261 -1.381 0.269 1.00 96.00 69 ALA A C 1
ATOM 579 O O . ALA A 1 69 ? 1.142 -1.792 -0.023 1.00 96.00 69 ALA A O 1
ATOM 580 N N . LEU A 1 70 ? 3.221 -2.172 0.756 1.00 95.50 70 LEU A N 1
ATOM 581 C CA . LEU A 1 70 ? 3.062 -3.607 0.977 1.00 95.50 70 LEU A CA 1
ATOM 582 C C . LEU A 1 70 ? 1.927 -3.909 1.951 1.00 95.50 70 LEU A C 1
ATOM 584 O O . LEU A 1 70 ? 1.014 -4.647 1.601 1.00 95.50 70 LEU A O 1
ATOM 588 N N . CYS A 1 71 ? 1.947 -3.313 3.144 1.00 95.75 71 CYS A N 1
ATOM 589 C CA . CYS A 1 71 ? 0.914 -3.554 4.146 1.00 95.75 71 CYS A CA 1
ATOM 590 C C . CYS A 1 71 ? -0.467 -3.095 3.664 1.00 95.75 71 CYS A C 1
ATOM 592 O O . CYS A 1 71 ? -1.455 -3.778 3.917 1.00 95.75 71 CYS A O 1
ATOM 594 N N . GLY A 1 72 ? -0.543 -1.970 2.945 1.00 95.62 72 GLY A N 1
ATOM 595 C CA . GLY A 1 72 ? -1.802 -1.469 2.400 1.00 95.62 72 GLY A CA 1
ATOM 596 C C . GLY A 1 72 ? -2.385 -2.353 1.305 1.00 95.62 72 GLY A C 1
ATOM 597 O O . GLY A 1 72 ? -3.583 -2.624 1.318 1.00 95.62 72 GLY A O 1
ATOM 598 N N . ILE A 1 73 ? -1.545 -2.836 0.389 1.00 95.00 73 ILE A N 1
ATOM 599 C CA . ILE A 1 73 ? -1.981 -3.742 -0.676 1.00 95.00 73 ILE A CA 1
ATOM 600 C C . ILE A 1 73 ? -2.343 -5.113 -0.096 1.00 95.00 73 ILE A C 1
ATOM 602 O O . ILE A 1 73 ? -3.400 -5.645 -0.418 1.00 95.00 73 ILE A O 1
ATOM 606 N N . LYS A 1 74 ? -1.541 -5.647 0.830 1.00 93.69 74 LYS A N 1
ATOM 607 C CA . LYS A 1 74 ? -1.863 -6.893 1.533 1.00 93.69 74 LYS A CA 1
ATOM 608 C C . LYS A 1 74 ? -3.202 -6.821 2.257 1.00 93.69 74 LYS A C 1
ATOM 610 O O . LYS A 1 74 ? -4.041 -7.698 2.084 1.00 93.69 74 LYS A O 1
ATOM 615 N N . PHE A 1 75 ? -3.432 -5.741 3.003 1.00 94.25 75 PHE A N 1
ATOM 616 C CA . PHE A 1 75 ? -4.709 -5.514 3.671 1.00 94.25 75 PHE A CA 1
ATOM 617 C C . PHE A 1 75 ? -5.876 -5.491 2.677 1.00 94.25 75 PHE A C 1
ATOM 619 O O . PHE A 1 75 ? -6.919 -6.076 2.948 1.00 94.25 75 PHE A O 1
ATOM 626 N N . PHE A 1 76 ? -5.705 -4.836 1.526 1.00 92.50 76 PHE A N 1
ATOM 627 C CA . PHE A 1 76 ? -6.733 -4.788 0.491 1.00 92.50 76 PHE A CA 1
ATOM 628 C C . PHE A 1 76 ? -7.135 -6.194 0.018 1.00 92.50 76 PHE A C 1
ATOM 630 O O . PHE A 1 76 ? -8.316 -6.535 0.048 1.00 92.50 76 PHE A O 1
ATOM 637 N N . PHE A 1 77 ? -6.172 -7.040 -0.344 1.00 90.38 77 PHE A N 1
ATOM 638 C CA . PHE A 1 77 ? -6.481 -8.396 -0.798 1.00 90.38 77 PHE A CA 1
ATOM 639 C C . PHE A 1 77 ? -7.101 -9.261 0.311 1.00 90.38 77 PHE A C 1
ATOM 641 O O . PHE A 1 77 ? -8.174 -9.829 0.118 1.00 90.38 77 PHE A O 1
ATOM 648 N N . GLU A 1 78 ? -6.502 -9.282 1.504 1.00 91.25 78 GLU A N 1
ATOM 649 C CA . GLU A 1 78 ? -6.958 -10.159 2.593 1.00 91.25 78 GLU A CA 1
ATOM 650 C C . GLU A 1 78 ? -8.276 -9.718 3.233 1.00 91.25 78 GLU A C 1
ATOM 652 O O . GLU A 1 78 ? -9.078 -10.555 3.647 1.00 91.25 78 GLU A O 1
ATOM 657 N N . LYS A 1 79 ? -8.486 -8.407 3.393 1.00 90.56 79 LYS A N 1
ATOM 658 C CA . LYS A 1 79 ? -9.601 -7.860 4.184 1.00 90.56 7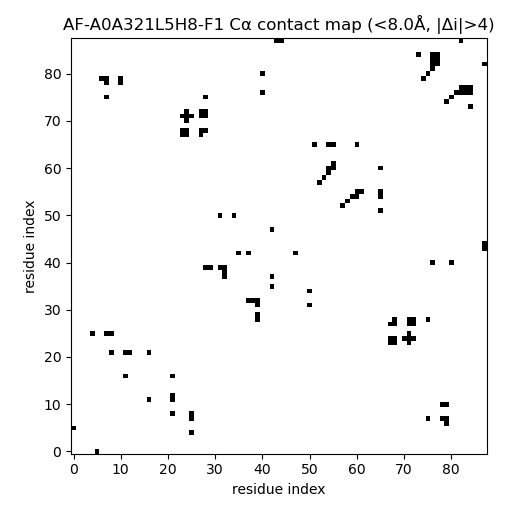9 LYS A CA 1
ATOM 659 C C . LYS A 1 79 ? -10.684 -7.212 3.343 1.00 90.56 79 LYS A C 1
ATOM 661 O O . LYS A 1 79 ? -11.826 -7.199 3.783 1.00 90.56 79 LYS A O 1
ATOM 666 N N . THR A 1 80 ? -10.354 -6.691 2.162 1.00 86.88 80 THR A N 1
ATOM 667 C CA . THR A 1 80 ? -11.345 -6.065 1.274 1.00 86.88 80 THR A CA 1
ATOM 668 C C . THR A 1 80 ? -11.852 -7.030 0.205 1.00 86.88 80 THR A C 1
ATOM 670 O O . THR A 1 80 ? -13.046 -7.015 -0.082 1.00 86.88 80 THR A O 1
ATOM 673 N N . LEU A 1 81 ? -10.989 -7.879 -0.365 1.00 86.88 81 LEU A N 1
ATOM 674 C CA . LEU A 1 81 ? -11.397 -8.878 -1.366 1.00 86.88 81 LEU A CA 1
ATOM 675 C C . LEU A 1 81 ? -11.684 -10.259 -0.770 1.00 86.88 81 LEU A C 1
ATOM 677 O O . LEU A 1 81 ? -12.427 -11.032 -1.367 1.00 86.88 81 LEU A O 1
ATOM 681 N N . GLY A 1 82 ? -11.132 -10.559 0.408 1.00 83.81 82 GLY A N 1
ATOM 682 C CA . GLY A 1 82 ? -11.261 -11.876 1.035 1.00 83.81 82 GLY A CA 1
ATOM 683 C C . GLY A 1 82 ? -10.418 -12.958 0.353 1.00 83.81 82 GLY A C 1
ATOM 684 O O . GLY A 1 82 ? -10.619 -14.142 0.615 1.00 83.81 82 GLY A O 1
ATOM 685 N N . THR A 1 83 ? -9.476 -12.567 -0.505 1.00 80.38 83 THR A N 1
ATOM 686 C CA . THR A 1 83 ? -8.494 -13.464 -1.121 1.00 80.38 83 THR A CA 1
ATOM 687 C C . THR A 1 83 ? -7.375 -13.726 -0.121 1.00 80.38 83 THR A C 1
ATOM 689 O O . THR A 1 83 ? -6.850 -12.784 0.480 1.00 80.38 83 THR A O 1
ATOM 692 N N . ARG A 1 84 ? -6.982 -14.987 0.089 1.00 74.12 84 ARG A N 1
ATOM 693 C CA . ARG A 1 84 ? -5.832 -15.267 0.955 1.00 74.12 84 ARG A CA 1
ATOM 694 C C . ARG A 1 84 ? -4.568 -14.760 0.276 1.00 74.12 84 ARG A C 1
ATOM 696 O O . ARG A 1 84 ? -4.353 -15.013 -0.900 1.00 74.12 84 ARG A O 1
ATOM 703 N N . TRP A 1 85 ? -3.716 -14.086 1.040 1.00 72.50 85 TRP A N 1
ATOM 704 C CA . TRP A 1 85 ? -2.424 -13.618 0.544 1.00 72.50 85 TRP A CA 1
ATOM 705 C C . TRP A 1 85 ? -1.488 -14.760 0.126 1.00 72.50 85 TRP A C 1
ATOM 707 O O . TRP A 1 85 ? -0.599 -14.537 -0.676 1.00 72.50 85 TRP A O 1
ATOM 717 N N . ASP A 1 86 ? -1.674 -15.965 0.669 1.00 72.25 86 ASP A N 1
ATOM 718 C CA . ASP A 1 86 ? -0.884 -17.143 0.281 1.00 72.25 86 ASP A CA 1
ATOM 719 C C . ASP A 1 86 ? -1.333 -17.744 -1.064 1.00 72.25 86 ASP A C 1
ATOM 721 O O . ASP A 1 86 ? -0.608 -18.548 -1.641 1.00 72.25 86 ASP A O 1
ATOM 725 N N . ASP A 1 87 ? -2.535 -17.380 -1.529 1.00 63.62 87 ASP A N 1
ATOM 726 C CA . ASP A 1 87 ? -3.093 -17.785 -2.825 1.00 63.62 87 ASP A CA 1
ATOM 727 C C . ASP A 1 87 ? -2.788 -16.724 -3.915 1.00 63.62 87 ASP A C 1
ATOM 729 O O . ASP A 1 87 ? -3.383 -16.751 -4.997 1.00 63.62 87 ASP A O 1
ATOM 733 N N . LEU A 1 88 ? -1.918 -15.758 -3.587 1.00 60.69 88 LEU A N 1
ATOM 734 C CA . LEU A 1 88 ? -1.599 -14.522 -4.306 1.00 60.69 88 LEU A CA 1
ATOM 735 C C . LEU A 1 88 ? -0.102 -14.304 -4.465 1.00 60.69 88 LEU A C 1
ATOM 737 O O . LEU A 1 88 ? 0.703 -14.938 -3.753 1.00 60.69 88 LEU A O 1
#

Mean predicted aligned error: 3.42 Å

Nearest PDB structures (foldseek):
  5hxy-assembly4_D  TM=8.886E-01  e=7.835E-03  Thermoplasma acidophilum DSM 1728
  5hxy-assembly2_B  TM=8.902E-01  e=1.584E-02  Thermoplasma acidophilum DSM 1728
  5hxy-assembly5_E  TM=8.885E-01  e=1.672E-02  Thermoplasma acidophilum DSM 1728
  5hxy-assembly3_C  TM=8.831E-01 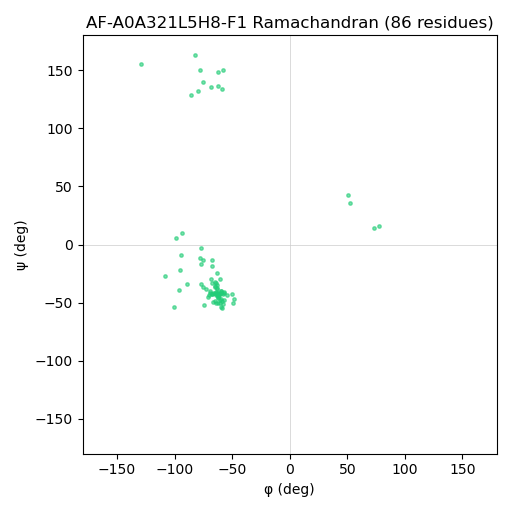 e=1.967E-02  Thermoplasma acidophilum DSM 1728
  5hxy-assembly6_F  TM=8.865E-01  e=3.034E-02  Thermoplasma acidophilum DSM 1728

Sequence (88 aa):
MTEMRKRMIESLQPAGFSERTQEAYVRAGRRLAEHYHKSPDLITEEELRQYFLYIKNVKKYARPTTTIALCGIKFFFEKTLGTRWDDL

pLDDT: mean 91.2, std 7.62, range [58.75, 97.25]

Foldseek 3Di:
DDPLLVLLLVQVVVVPDDPVLSVLLSVLLVVLCVVVVHRSVPADPVSVVVVLVCCVPPVVDDPVSSVSSVVSSCCSCCRRVVHHPVND

Radius of gyration: 12.26 Å; Cα contacts (8 Å, |Δi|>4): 68; chains: 1; bounding box: 31×27×30 Å